Protein AF-A0A255SGV7-F1 (afdb_monomer_lite)

pLDDT: mean 89.51, std 13.85, range [39.66, 98.38]

Foldseek 3Di:
DDPPPPPDPALAPPVLDDDCVPPDDQDDDDDDDDDDDDDDDGPDDDDDQKDKDKAADDDPLAWDKAQEDWDADPVRHTQDQPFKDWSHWNFFDPPDDAYLCSHHPPDSVHIHTGDSPGDDGTITMMGSGHDDDPVVD

Sequence (137 aa):
MDDTLVKTNKHNNIGNRSDLNSVIPVTTGAMASGNGWQSVKFGKLATGRYIALQCFDTQDGTPLSVAEIYLRDVNGQRIARDQWQVKYANSENENGNHTGDKAFDLQESTYWQTEESAEMPHLLVISLMFSYSEEEL

Secondary structure (DSSP, 8-state):
-------------GGG----TTPPPS----PPSSSS------SS----SEEEEEE---SSSPPPEE-----B-TTSPBPP-TT-EEEEES---TTTT--GGGGSSS-TT--EE--TTPPSSEEEEEESS----GGG-

Structure (mmCIF, N/CA/C/O backbone):
data_AF-A0A255SGV7-F1
#
_entry.id   AF-A0A255SGV7-F1
#
loop_
_atom_site.group_PDB
_atom_site.id
_atom_site.type_symbol
_atom_site.label_atom_id
_atom_site.label_alt_id
_atom_site.label_comp_id
_atom_site.label_asym_id
_atom_site.label_entity_id
_atom_site.label_seq_id
_atom_site.pdbx_PDB_ins_code
_atom_site.Cartn_x
_atom_site.Cartn_y
_atom_site.Cartn_z
_atom_site.occupancy
_atom_site.B_iso_or_equiv
_atom_site.auth_seq_id
_atom_site.auth_comp_id
_atom_site.auth_asym_id
_atom_site.auth_atom_id
_atom_site.pdbx_PDB_model_num
ATOM 1 N N . MET A 1 1 ? 38.086 0.841 -6.494 1.00 41.06 1 MET A N 1
ATOM 2 C CA . MET A 1 1 ? 36.856 1.546 -6.892 1.00 41.06 1 MET A CA 1
ATOM 3 C C . MET A 1 1 ? 36.010 1.601 -5.645 1.00 41.06 1 MET A C 1
ATOM 5 O O . MET A 1 1 ? 35.923 0.596 -4.958 1.00 41.06 1 MET A O 1
ATOM 9 N N . ASP A 1 2 ? 35.610 2.809 -5.285 1.00 43.78 2 ASP A N 1
ATOM 10 C CA . ASP A 1 2 ? 34.968 3.168 -4.026 1.00 43.78 2 ASP A CA 1
ATOM 11 C C . ASP A 1 2 ? 33.533 2.627 -3.999 1.00 43.78 2 ASP A C 1
ATOM 13 O O . ASP A 1 2 ? 32.680 3.097 -4.750 1.00 43.78 2 ASP A O 1
ATOM 17 N N . ASP A 1 3 ? 33.311 1.589 -3.194 1.00 50.72 3 ASP A N 1
ATOM 18 C CA . ASP A 1 3 ? 32.017 0.938 -2.980 1.00 50.72 3 ASP A CA 1
ATOM 19 C C . ASP A 1 3 ? 31.258 1.747 -1.917 1.00 50.72 3 ASP A C 1
ATOM 21 O O . ASP A 1 3 ? 31.102 1.352 -0.759 1.00 50.72 3 ASP A O 1
ATOM 25 N N . THR A 1 4 ? 30.866 2.967 -2.284 1.00 49.19 4 THR A N 1
ATOM 26 C CA . THR A 1 4 ? 29.981 3.772 -1.446 1.00 49.19 4 THR A CA 1
ATOM 27 C C . THR A 1 4 ? 28.616 3.100 -1.449 1.00 49.19 4 THR A C 1
ATOM 29 O O . THR A 1 4 ? 27.892 3.129 -2.441 1.00 49.19 4 THR A O 1
ATOM 32 N N . LEU A 1 5 ? 28.270 2.470 -0.324 1.00 53.22 5 LEU A N 1
ATOM 33 C CA . LEU A 1 5 ? 26.920 2.017 -0.003 1.00 53.22 5 LEU A CA 1
ATOM 34 C C . LEU A 1 5 ? 25.960 3.204 -0.154 1.00 53.22 5 LEU A C 1
ATOM 36 O O . LEU A 1 5 ? 25.772 3.995 0.772 1.00 53.22 5 LEU A O 1
ATOM 40 N N . VAL A 1 6 ? 25.362 3.353 -1.334 1.00 53.28 6 VAL A N 1
ATOM 41 C CA . VAL A 1 6 ? 24.237 4.261 -1.528 1.00 53.28 6 VAL A CA 1
ATOM 42 C C . VAL A 1 6 ? 23.108 3.689 -0.684 1.00 53.28 6 VAL A C 1
ATOM 44 O O . VAL A 1 6 ? 22.538 2.649 -1.009 1.00 53.28 6 VAL A O 1
ATOM 47 N N . LYS A 1 7 ? 22.824 4.336 0.448 1.00 56.56 7 LYS A N 1
ATOM 48 C CA . LYS A 1 7 ? 21.664 4.011 1.274 1.00 56.56 7 LYS A CA 1
ATOM 49 C C . LYS A 1 7 ? 20.425 4.247 0.411 1.00 56.56 7 LYS A C 1
ATOM 51 O O . LYS A 1 7 ? 20.048 5.391 0.172 1.00 56.56 7 LYS A O 1
ATOM 56 N N . THR A 1 8 ? 19.854 3.172 -0.124 1.00 70.94 8 THR A N 1
ATOM 57 C CA . THR A 1 8 ? 18.597 3.242 -0.871 1.00 70.94 8 THR A CA 1
ATOM 58 C C . THR A 1 8 ? 17.482 3.692 0.074 1.00 70.94 8 THR A C 1
ATOM 60 O O . THR A 1 8 ? 17.460 3.317 1.248 1.00 70.94 8 THR A O 1
ATOM 63 N N . ASN A 1 9 ? 16.558 4.504 -0.440 1.00 82.00 9 ASN A N 1
ATOM 64 C CA . ASN A 1 9 ? 15.333 4.873 0.273 1.00 82.00 9 ASN A CA 1
ATOM 65 C C . ASN A 1 9 ? 14.277 3.755 0.218 1.00 82.00 9 ASN A C 1
ATOM 67 O O . ASN A 1 9 ? 13.173 3.937 0.727 1.00 82.00 9 ASN A O 1
ATOM 71 N N . LYS A 1 10 ? 14.597 2.619 -0.417 1.00 89.94 10 LYS A N 1
ATOM 72 C CA . LYS A 1 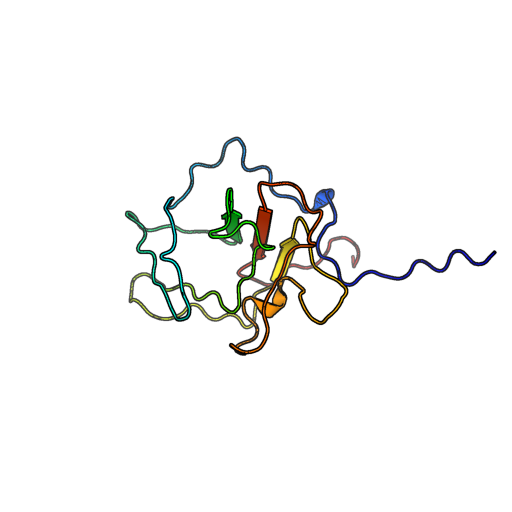10 ? 13.689 1.489 -0.565 1.00 89.94 10 LYS A CA 1
ATOM 73 C C . LYS A 1 10 ? 13.430 0.780 0.760 1.00 89.94 10 LYS A C 1
ATOM 75 O O . LYS A 1 10 ? 14.326 0.545 1.569 1.00 89.94 10 LYS A O 1
ATOM 80 N N . HIS A 1 11 ? 12.201 0.314 0.916 1.00 94.38 11 HIS A N 1
ATOM 81 C CA . HIS A 1 11 ? 11.718 -0.470 2.043 1.00 94.38 11 HIS A CA 1
ATOM 82 C C . HIS A 1 11 ? 11.724 -1.976 1.733 1.00 94.38 11 HIS A C 1
ATOM 84 O O . HIS A 1 11 ? 10.879 -2.720 2.222 1.00 94.38 11 HIS A O 1
ATOM 90 N N . ASN A 1 12 ? 12.669 -2.461 0.923 1.00 93.31 12 ASN A N 1
ATOM 91 C CA . ASN A 1 12 ? 12.662 -3.827 0.383 1.00 93.31 12 ASN A CA 1
ATOM 92 C C . ASN A 1 12 ? 13.567 -4.825 1.130 1.00 93.31 12 ASN A C 1
ATOM 94 O O . ASN A 1 12 ? 13.794 -5.933 0.639 1.00 93.31 12 ASN A O 1
ATOM 98 N N . ASN A 1 13 ? 14.063 -4.477 2.324 1.00 92.75 13 ASN A N 1
ATOM 99 C CA . ASN A 1 13 ? 14.846 -5.404 3.143 1.00 92.75 13 ASN A CA 1
ATOM 100 C C . ASN A 1 13 ? 14.024 -6.672 3.444 1.00 92.75 13 ASN A C 1
ATOM 102 O O . ASN A 1 13 ? 12.999 -6.618 4.127 1.00 92.75 13 ASN A O 1
ATOM 106 N N . ILE A 1 14 ? 14.496 -7.821 2.953 1.00 89.50 14 ILE A N 1
ATOM 107 C CA . ILE A 1 14 ? 13.813 -9.115 3.078 1.00 89.50 14 ILE A CA 1
ATOM 108 C C . ILE A 1 14 ? 13.591 -9.518 4.541 1.00 89.50 14 ILE A C 1
ATOM 110 O O . ILE A 1 14 ? 12.572 -10.136 4.837 1.00 89.50 14 ILE A O 1
ATOM 114 N N . GLY A 1 15 ? 14.459 -9.104 5.470 1.00 90.75 15 GLY A N 1
ATOM 115 C CA . GLY A 1 15 ? 14.266 -9.335 6.907 1.00 90.75 15 GLY A CA 1
ATOM 116 C C . GLY A 1 15 ? 13.027 -8.641 7.490 1.00 90.75 15 GLY A C 1
ATOM 117 O O . GLY A 1 15 ? 12.526 -9.054 8.532 1.00 90.75 15 GLY A O 1
ATOM 118 N N . ASN A 1 16 ? 12.491 -7.622 6.809 1.00 90.44 16 ASN A N 1
ATOM 119 C CA . ASN A 1 16 ? 11.257 -6.937 7.195 1.00 90.44 16 ASN A CA 1
ATOM 120 C C . ASN A 1 16 ? 10.001 -7.489 6.499 1.00 90.44 16 ASN A C 1
ATOM 122 O O . ASN A 1 16 ? 8.890 -7.075 6.845 1.00 90.44 16 ASN A O 1
ATOM 126 N N . ARG A 1 17 ? 10.143 -8.405 5.530 1.00 92.44 17 ARG A N 1
ATOM 127 C CA . ARG A 1 17 ? 9.004 -8.979 4.807 1.00 92.44 17 ARG A CA 1
ATOM 128 C C . ARG A 1 17 ? 8.176 -9.847 5.752 1.00 92.44 17 ARG A C 1
ATOM 130 O O . ARG A 1 17 ? 8.657 -10.846 6.275 1.00 92.44 17 ARG A O 1
ATOM 137 N N . SER A 1 18 ? 6.909 -9.489 5.943 1.00 87.50 18 SER A N 1
ATOM 138 C CA . SER A 1 18 ? 5.980 -10.309 6.728 1.00 87.50 18 SER A CA 1
ATOM 139 C C . SER A 1 18 ? 5.688 -11.635 6.020 1.00 87.50 18 SER A C 1
ATOM 141 O O . SER A 1 18 ? 5.355 -11.640 4.833 1.00 87.50 18 SER A O 1
ATOM 143 N N . ASP A 1 19 ? 5.771 -12.750 6.748 1.00 88.56 19 ASP A N 1
ATOM 144 C CA . ASP A 1 19 ? 5.272 -14.040 6.267 1.00 88.56 19 ASP A CA 1
ATOM 145 C C . ASP A 1 19 ? 3.742 -14.062 6.364 1.00 88.56 19 ASP A C 1
ATOM 147 O O . ASP A 1 19 ? 3.164 -14.031 7.452 1.00 88.56 19 ASP A O 1
ATOM 151 N N . LEU A 1 20 ? 3.085 -14.079 5.204 1.00 88.38 20 LEU A N 1
ATOM 152 C CA . LEU A 1 20 ? 1.629 -14.070 5.099 1.00 88.38 20 LEU A CA 1
ATOM 153 C C . LEU A 1 20 ? 1.035 -15.468 4.875 1.00 88.38 20 LEU A C 1
ATOM 155 O O . LEU A 1 20 ? -0.185 -15.591 4.842 1.00 88.38 20 LEU A O 1
ATOM 159 N N . ASN A 1 21 ? 1.847 -16.528 4.762 1.00 84.12 21 ASN A N 1
ATOM 160 C CA . ASN A 1 21 ? 1.367 -17.861 4.366 1.00 84.12 21 ASN A CA 1
ATOM 161 C C . ASN A 1 21 ? 0.339 -18.467 5.335 1.00 84.12 21 ASN A C 1
ATOM 163 O O . ASN A 1 21 ? -0.489 -19.278 4.933 1.00 84.12 21 ASN A O 1
ATOM 167 N N . SER A 1 22 ? 0.384 -18.074 6.611 1.00 86.06 22 SER A N 1
ATOM 168 C CA . SER A 1 22 ? -0.564 -18.526 7.644 1.00 86.06 22 SER A CA 1
ATOM 169 C C . SER A 1 22 ? -1.588 -17.457 8.042 1.00 86.06 22 SER A C 1
ATOM 171 O O . SER A 1 22 ? -2.381 -17.670 8.960 1.00 86.06 22 SER A O 1
ATOM 173 N N . VAL A 1 23 ? -1.571 -16.290 7.392 1.00 88.56 23 VAL A N 1
ATOM 174 C CA . VAL A 1 23 ? -2.448 -15.167 7.735 1.00 88.56 23 VAL A CA 1
ATOM 175 C C . VAL A 1 23 ? -3.746 -15.279 6.943 1.00 88.56 23 VAL A C 1
ATOM 177 O O . VAL A 1 23 ? -3.742 -15.355 5.720 1.00 88.56 23 VAL A O 1
ATOM 180 N N . ILE A 1 24 ? -4.880 -15.243 7.642 1.00 91.25 24 ILE A N 1
ATOM 181 C CA . ILE A 1 24 ? -6.197 -15.148 7.004 1.00 91.25 24 ILE A CA 1
ATOM 182 C C . ILE A 1 24 ? -6.446 -13.673 6.653 1.00 91.25 24 ILE A C 1
ATOM 184 O O . ILE A 1 24 ? -6.491 -12.851 7.576 1.00 91.25 24 ILE A O 1
ATOM 188 N N . PRO A 1 25 ? -6.644 -13.309 5.369 1.00 94.38 25 PRO A N 1
ATOM 189 C CA . PRO A 1 25 ? -6.926 -11.929 4.993 1.00 94.38 25 PRO A CA 1
ATOM 190 C C . PRO A 1 25 ? -8.172 -11.391 5.704 1.00 94.38 25 PRO A C 1
ATOM 192 O O . PRO A 1 25 ? -9.201 -12.065 5.786 1.00 94.38 25 PRO A O 1
ATOM 195 N N . VAL A 1 26 ? -8.101 -10.151 6.196 1.00 95.88 26 VAL A N 1
ATOM 196 C CA . VAL A 1 26 ? -9.263 -9.465 6.796 1.00 95.88 26 VAL A CA 1
ATOM 197 C C . VAL A 1 26 ? -10.365 -9.251 5.755 1.00 95.88 26 VAL A C 1
ATOM 199 O O . VAL A 1 26 ? -11.552 -9.335 6.070 1.00 95.88 26 VAL A O 1
ATOM 202 N N . THR A 1 27 ? -9.964 -8.986 4.514 1.00 96.31 27 THR A N 1
ATOM 203 C CA . THR A 1 27 ? -10.840 -8.858 3.355 1.00 96.31 27 THR A CA 1
ATOM 204 C C . THR A 1 27 ? -10.070 -9.225 2.087 1.00 96.31 27 THR A C 1
ATOM 206 O O . THR A 1 27 ? -8.843 -9.140 2.061 1.00 96.31 27 THR A O 1
ATOM 209 N N . THR A 1 28 ? -10.792 -9.620 1.042 1.00 95.88 28 THR A N 1
ATOM 210 C CA . THR A 1 28 ? -10.271 -9.823 -0.319 1.00 95.88 28 THR A CA 1
ATOM 211 C C . THR A 1 28 ? -11.269 -9.231 -1.309 1.00 95.88 28 THR A C 1
ATOM 213 O O . THR A 1 28 ? -12.454 -9.102 -0.992 1.00 95.88 28 THR A O 1
ATOM 216 N N . GLY A 1 29 ? -10.811 -8.835 -2.493 1.00 95.44 29 GLY A N 1
ATOM 217 C CA . GLY A 1 29 ? -11.687 -8.276 -3.514 1.00 95.44 29 GLY A CA 1
ATOM 218 C C . GLY A 1 29 ? -10.917 -7.671 -4.678 1.00 95.44 29 GLY A C 1
ATOM 219 O O . GLY A 1 29 ? -9.696 -7.778 -4.747 1.00 95.44 29 GLY A O 1
ATOM 220 N N . ALA A 1 30 ? -11.658 -7.019 -5.567 1.00 95.81 30 ALA A N 1
ATOM 221 C CA . ALA A 1 30 ? -11.125 -6.268 -6.692 1.00 95.81 30 ALA A CA 1
ATOM 222 C C . ALA A 1 30 ? -11.583 -4.809 -6.596 1.00 95.81 30 ALA A C 1
ATOM 224 O O . ALA A 1 30 ? -12.726 -4.531 -6.226 1.00 95.81 30 ALA A O 1
ATOM 225 N N . MET A 1 31 ? -10.685 -3.889 -6.936 1.00 95.12 31 MET A N 1
ATOM 226 C CA . MET A 1 31 ? -11.003 -2.470 -7.077 1.00 95.12 31 MET A CA 1
ATOM 227 C C . MET A 1 31 ? -11.624 -2.238 -8.456 1.00 95.12 31 MET A C 1
ATOM 229 O O . MET A 1 31 ? -11.227 -2.883 -9.425 1.00 95.12 31 MET A O 1
ATOM 233 N N . ALA A 1 32 ? -12.584 -1.323 -8.567 1.00 95.31 32 ALA A N 1
ATOM 234 C CA . ALA A 1 32 ? -13.117 -0.897 -9.856 1.00 95.31 32 ALA A CA 1
ATOM 235 C C . ALA A 1 32 ? -12.040 -0.163 -10.674 1.00 95.31 32 ALA A C 1
ATOM 237 O O . ALA A 1 32 ? -11.163 0.492 -10.109 1.00 95.31 32 ALA A O 1
ATOM 238 N N . SER A 1 33 ? -12.118 -0.251 -12.001 1.00 94.62 33 SER A N 1
ATOM 239 C CA . SER A 1 33 ? -11.258 0.515 -12.905 1.00 94.62 33 SER A CA 1
ATOM 240 C C . SER A 1 33 ? -11.554 2.016 -12.832 1.00 94.62 33 SER A C 1
ATOM 242 O O . SER A 1 33 ? -12.712 2.412 -12.682 1.00 94.62 33 SER A O 1
ATOM 244 N N . GLY A 1 34 ? -10.535 2.841 -13.069 1.00 93.44 34 GLY A N 1
ATOM 245 C CA . GLY A 1 34 ? -10.661 4.295 -13.164 1.00 93.44 34 GLY A CA 1
ATOM 246 C C . GLY A 1 34 ? -10.185 5.038 -11.917 1.00 93.44 34 GLY A C 1
ATOM 247 O O . GLY A 1 34 ? -9.751 4.445 -10.931 1.00 93.44 34 GLY A O 1
ATOM 248 N N . ASN A 1 35 ? -10.251 6.366 -11.993 1.00 94.19 35 ASN A N 1
ATOM 249 C CA . ASN A 1 35 ? -9.732 7.258 -10.960 1.00 94.19 35 ASN A CA 1
ATOM 250 C C . ASN A 1 35 ? -10.738 7.473 -9.824 1.00 94.19 35 ASN A C 1
ATOM 252 O O . ASN A 1 35 ? -11.953 7.429 -10.026 1.00 94.19 35 ASN A O 1
ATOM 256 N N . GLY A 1 36 ? -10.213 7.836 -8.656 1.00 96.62 36 GLY A N 1
ATOM 257 C CA . GLY A 1 36 ? -10.994 8.314 -7.521 1.00 96.62 36 GLY A CA 1
ATOM 258 C C . GLY A 1 36 ? -11.041 7.347 -6.343 1.00 96.62 36 GLY A C 1
ATOM 259 O O . GLY A 1 36 ? -10.638 6.186 -6.412 1.00 96.62 36 GLY A O 1
ATOM 260 N N . TRP A 1 37 ? -11.541 7.870 -5.228 1.00 97.56 37 TRP A N 1
ATOM 261 C CA . TRP A 1 37 ? -11.621 7.148 -3.967 1.00 97.56 37 TRP A CA 1
ATOM 262 C C . TRP A 1 37 ? -12.566 5.950 -4.042 1.00 97.56 37 TRP A C 1
ATOM 264 O O . TRP A 1 37 ? -13.734 6.073 -4.409 1.00 97.56 37 TRP A O 1
ATOM 274 N N . GLN A 1 38 ? -12.079 4.804 -3.576 1.00 97.69 38 GLN A N 1
ATOM 275 C CA . GLN A 1 38 ? -12.866 3.593 -3.372 1.00 97.69 38 GLN A CA 1
ATOM 276 C C . GLN A 1 38 ? -12.796 3.180 -1.900 1.00 97.69 38 GLN A C 1
ATOM 278 O O . GLN A 1 38 ? -11.834 3.480 -1.196 1.00 97.69 38 GLN A O 1
ATOM 283 N N . SER A 1 39 ? -13.845 2.529 -1.400 1.00 96.06 39 SER A N 1
ATOM 284 C CA . SER A 1 39 ? -13.939 2.112 0.003 1.00 96.06 39 SER A CA 1
ATOM 285 C C . SER A 1 39 ? -14.231 0.624 0.102 1.00 96.06 39 SER A C 1
ATOM 287 O O . SER A 1 39 ? -15.222 0.149 -0.447 1.00 96.06 39 SER A O 1
ATOM 289 N N . VAL A 1 40 ? -13.410 -0.091 0.869 1.00 95.56 40 VAL A N 1
ATOM 290 C CA . VAL A 1 40 ? -13.608 -1.509 1.185 1.00 95.56 40 VAL A CA 1
ATOM 291 C C . VAL A 1 40 ? -14.088 -1.621 2.628 1.00 95.56 40 VAL A C 1
ATOM 293 O O . VAL A 1 40 ? -13.414 -1.167 3.550 1.00 95.56 40 VAL A O 1
ATOM 296 N N . LYS A 1 41 ? -15.266 -2.215 2.838 1.00 92.75 41 LYS A N 1
ATOM 297 C CA . LYS A 1 41 ? -15.774 -2.521 4.183 1.00 92.75 41 LYS A CA 1
ATOM 298 C C . LYS A 1 41 ? -15.328 -3.918 4.589 1.00 92.75 41 LYS A C 1
ATOM 300 O O . LYS A 1 41 ? -15.531 -4.869 3.839 1.00 92.75 41 LYS A O 1
ATOM 305 N N . PHE A 1 42 ? -14.763 -4.052 5.783 1.00 93.38 42 PHE A N 1
ATOM 306 C CA . PHE A 1 42 ? -14.448 -5.364 6.339 1.00 93.38 42 PHE A CA 1
ATOM 307 C C . PHE A 1 42 ? -15.733 -6.053 6.807 1.00 93.38 42 PHE A C 1
ATOM 309 O O . PHE A 1 42 ? -16.590 -5.423 7.425 1.00 93.38 42 PHE A O 1
ATOM 316 N N . GLY A 1 43 ? -15.865 -7.353 6.530 1.00 89.25 43 GLY A N 1
ATOM 317 C CA . GLY A 1 43 ? -17.023 -8.145 6.971 1.00 89.25 43 GLY A CA 1
ATOM 318 C C . GLY A 1 43 ? -17.070 -8.379 8.486 1.00 89.25 43 GLY A C 1
ATOM 319 O O . GLY A 1 43 ? -18.090 -8.808 9.017 1.00 89.25 43 GLY A O 1
ATOM 320 N N . LYS A 1 44 ? -15.967 -8.095 9.186 1.00 90.38 44 LYS A N 1
ATOM 321 C CA . LYS A 1 44 ? -15.829 -8.165 10.641 1.00 90.38 44 LYS A CA 1
ATOM 322 C C . LYS A 1 44 ? -14.847 -7.102 11.126 1.00 90.38 44 LYS A C 1
ATOM 324 O O . LYS A 1 44 ? -13.996 -6.649 10.361 1.00 90.38 44 LYS A O 1
ATOM 329 N N . LEU A 1 45 ? -14.945 -6.746 12.404 1.00 92.38 45 LEU A N 1
ATOM 330 C CA . LEU A 1 45 ? -13.942 -5.905 13.051 1.00 92.38 45 LEU A CA 1
ATOM 331 C C . LEU A 1 45 ? -12.581 -6.612 13.053 1.00 92.38 45 LEU A C 1
ATOM 333 O O . LEU A 1 45 ? -12.506 -7.830 13.232 1.00 92.38 45 LEU A O 1
ATOM 337 N N . ALA A 1 46 ? -11.519 -5.837 12.859 1.00 93.62 46 ALA A N 1
ATOM 338 C CA . ALA A 1 46 ? -10.145 -6.308 12.894 1.00 93.62 46 ALA A CA 1
ATOM 339 C C . ALA A 1 46 ? -9.311 -5.398 13.796 1.00 93.62 46 ALA A C 1
ATOM 341 O O . ALA A 1 46 ? -9.499 -4.182 13.808 1.00 93.62 46 ALA A O 1
ATOM 342 N N . THR A 1 47 ? -8.374 -6.004 14.517 1.00 93.25 47 THR A N 1
ATOM 343 C CA . THR A 1 47 ? -7.402 -5.309 15.362 1.00 93.25 47 THR A CA 1
ATOM 344 C C . THR A 1 47 ? -6.012 -5.705 14.894 1.00 93.25 47 THR A C 1
ATOM 346 O O . THR A 1 47 ? -5.755 -6.885 14.661 1.00 93.25 47 THR A O 1
ATOM 349 N N . GLY A 1 48 ? -5.105 -4.740 14.770 1.00 91.62 48 GLY A N 1
ATOM 350 C CA . GLY A 1 48 ? -3.729 -5.004 14.369 1.00 91.62 48 GLY A CA 1
ATOM 351 C C . GLY A 1 48 ? -2.845 -3.771 14.502 1.00 91.62 48 GLY A C 1
ATOM 352 O O . GLY A 1 48 ? -3.338 -2.646 14.510 1.00 91.62 48 GLY A O 1
ATOM 353 N N . ARG A 1 49 ? -1.531 -3.998 14.609 1.00 93.38 49 ARG A N 1
ATOM 354 C CA . ARG A 1 49 ? -0.502 -2.945 14.547 1.00 93.38 49 ARG A CA 1
ATOM 355 C C . ARG A 1 49 ? -0.051 -2.660 13.115 1.00 93.38 49 ARG A C 1
ATOM 357 O O . ARG A 1 49 ? 0.548 -1.624 12.872 1.00 93.38 49 ARG A O 1
ATOM 364 N N . TYR A 1 50 ? -0.332 -3.563 12.183 1.00 95.19 50 TYR A N 1
ATOM 365 C CA . TYR A 1 50 ? 0.112 -3.466 10.799 1.00 95.19 50 TYR A CA 1
ATOM 366 C C . TYR A 1 50 ? -1.072 -3.592 9.851 1.00 95.19 50 TYR A C 1
ATOM 368 O O . TYR A 1 50 ? -2.033 -4.308 10.141 1.00 95.19 50 TYR A O 1
ATOM 376 N N . ILE A 1 51 ? -0.958 -2.952 8.694 1.00 95.50 51 ILE A N 1
ATOM 377 C CA . ILE A 1 51 ? -1.728 -3.286 7.500 1.00 95.50 51 ILE A CA 1
ATOM 378 C C . ILE A 1 51 ? -0.782 -3.875 6.459 1.00 95.50 51 ILE A C 1
ATOM 380 O O . ILE A 1 51 ? 0.275 -3.313 6.189 1.00 95.50 51 ILE A O 1
ATOM 384 N N . ALA A 1 52 ? -1.182 -5.002 5.876 1.00 97.06 52 ALA A N 1
ATOM 385 C CA . ALA A 1 52 ? -0.554 -5.577 4.697 1.00 97.06 52 ALA A CA 1
ATOM 386 C C . ALA A 1 52 ? -1.534 -5.464 3.523 1.00 97.06 52 ALA A C 1
ATOM 388 O O . ALA A 1 52 ? -2.608 -6.069 3.550 1.00 97.06 52 ALA A O 1
ATOM 389 N N . LEU A 1 53 ? -1.172 -4.675 2.514 1.00 97.50 53 LEU A N 1
ATOM 390 C CA . LEU A 1 53 ? -1.870 -4.605 1.236 1.00 97.50 53 LEU A CA 1
ATOM 391 C C . LEU A 1 53 ? -1.135 -5.515 0.251 1.00 97.50 53 LEU A C 1
ATOM 393 O O . LEU A 1 53 ? -0.031 -5.190 -0.181 1.00 97.50 53 LEU A O 1
ATOM 397 N N . GLN A 1 54 ? -1.748 -6.650 -0.083 1.00 97.12 54 GLN A N 1
ATOM 398 C CA . GLN A 1 54 ? -1.230 -7.575 -1.086 1.00 97.12 54 GLN A CA 1
ATOM 399 C C . GLN A 1 54 ? -2.077 -7.492 -2.355 1.00 97.12 54 GLN A C 1
ATOM 401 O O . GLN A 1 54 ? -3.297 -7.651 -2.308 1.00 97.12 54 GLN A O 1
ATOM 406 N N . CYS A 1 55 ? -1.421 -7.238 -3.479 1.00 97.12 55 CYS A N 1
ATOM 407 C CA . CYS A 1 55 ? -2.036 -7.136 -4.791 1.00 97.12 55 CYS A CA 1
ATOM 408 C C . CYS A 1 55 ? -1.545 -8.293 -5.660 1.00 97.12 55 CYS A C 1
ATOM 410 O O . CYS A 1 55 ? -0.348 -8.573 -5.709 1.00 97.12 55 CYS A O 1
ATOM 412 N N . PHE A 1 56 ? -2.483 -8.980 -6.307 1.00 96.00 56 PHE A N 1
ATOM 413 C CA . PHE A 1 56 ? -2.200 -10.146 -7.145 1.00 96.00 56 PHE A CA 1
ATOM 414 C C . PHE A 1 56 ? -2.300 -9.844 -8.641 1.00 96.00 56 PHE A C 1
ATOM 416 O O . PHE A 1 56 ? -1.841 -10.658 -9.434 1.00 96.00 56 PHE A O 1
ATOM 423 N N . ASP A 1 57 ? -2.918 -8.719 -9.012 1.00 95.06 57 ASP A N 1
ATOM 424 C CA . ASP A 1 57 ? -3.155 -8.340 -10.403 1.00 95.06 57 ASP A CA 1
ATOM 425 C C . ASP A 1 57 ? -3.465 -6.837 -10.531 1.00 95.06 57 ASP A C 1
ATOM 427 O O . ASP A 1 57 ? -3.993 -6.231 -9.590 1.00 95.06 57 ASP A O 1
ATOM 431 N N . THR A 1 58 ? -3.175 -6.244 -11.692 1.00 95.06 58 THR A N 1
ATOM 432 C CA . THR A 1 58 ? -3.513 -4.850 -12.039 1.00 95.06 58 THR A CA 1
ATOM 433 C C . THR A 1 58 ? -4.462 -4.797 -13.238 1.00 95.06 58 THR A C 1
ATOM 435 O O . THR A 1 58 ? -4.556 -5.728 -14.026 1.00 95.06 58 THR A O 1
ATOM 438 N N . GLN A 1 59 ? -5.223 -3.707 -13.370 1.00 91.00 59 GLN A N 1
ATOM 439 C CA . GLN A 1 59 ? -6.325 -3.618 -14.344 1.00 91.00 59 GLN A CA 1
ATOM 440 C C . GLN A 1 59 ? -5.872 -3.675 -15.813 1.00 91.00 59 GLN A C 1
ATOM 442 O O . GLN A 1 59 ? -6.596 -4.181 -16.665 1.00 91.00 59 GLN A O 1
ATOM 447 N N . ASP A 1 60 ? -4.702 -3.124 -16.119 1.00 87.88 60 ASP A N 1
ATOM 448 C CA . ASP A 1 60 ? -4.186 -2.931 -17.478 1.00 87.88 60 ASP A CA 1
ATOM 449 C C . ASP A 1 60 ? -2.729 -3.400 -17.627 1.00 87.88 60 ASP A C 1
ATOM 451 O O . ASP A 1 60 ? -2.046 -3.025 -18.580 1.00 87.88 60 ASP A O 1
ATOM 455 N N . GLY A 1 61 ? -2.245 -4.219 -16.686 1.00 84.38 61 GLY A N 1
ATOM 456 C CA . GLY A 1 61 ? -0.865 -4.703 -16.668 1.00 84.38 61 GLY A CA 1
ATOM 457 C C . GLY A 1 61 ? 0.174 -3.613 -16.386 1.00 84.38 61 GLY A C 1
ATOM 458 O O . GLY A 1 61 ? 1.367 -3.870 -16.529 1.00 84.38 61 GLY A O 1
ATOM 459 N N . THR A 1 62 ? -0.248 -2.404 -15.998 1.00 91.25 62 THR A N 1
ATOM 460 C CA . THR A 1 62 ? 0.668 -1.349 -15.550 1.00 91.25 62 THR A CA 1
ATOM 461 C C . THR A 1 62 ? 1.182 -1.631 -14.135 1.00 91.25 62 THR A C 1
ATOM 463 O O . THR A 1 62 ? 0.570 -2.424 -13.402 1.00 91.25 62 THR A O 1
ATOM 466 N N . PRO A 1 63 ? 2.296 -0.994 -13.720 1.00 96.19 63 PRO A N 1
ATOM 467 C CA . PRO A 1 63 ? 2.783 -1.110 -12.353 1.00 96.19 63 PRO A CA 1
ATOM 468 C C . PRO A 1 63 ? 1.711 -0.706 -11.342 1.00 96.19 63 PRO A C 1
ATOM 470 O O . PRO A 1 63 ? 1.027 0.311 -11.505 1.00 96.19 63 PRO A O 1
ATOM 473 N N . LEU A 1 64 ? 1.590 -1.472 -10.257 1.00 97.38 64 LEU A N 1
ATOM 474 C CA . LEU A 1 64 ? 0.660 -1.130 -9.188 1.00 97.38 64 LEU A CA 1
ATOM 475 C C . LEU A 1 64 ? 1.007 0.248 -8.641 1.00 97.38 64 LEU A C 1
ATOM 477 O O . LEU A 1 64 ? 2.160 0.502 -8.305 1.00 97.38 64 LEU A O 1
ATOM 481 N N . SER A 1 65 ? -0.007 1.101 -8.508 1.00 97.19 65 SER A N 1
ATOM 482 C CA . SER A 1 65 ? 0.139 2.420 -7.906 1.00 97.19 65 SER A CA 1
ATOM 483 C C . SER A 1 65 ? -0.955 2.680 -6.874 1.00 97.19 65 SER A C 1
ATOM 485 O O . SER A 1 65 ? -2.126 2.373 -7.105 1.00 97.19 65 SER A O 1
ATOM 487 N N . VAL A 1 66 ? -0.580 3.255 -5.732 1.00 98.06 66 VAL A N 1
ATOM 488 C CA . VAL A 1 66 ? -1.501 3.614 -4.646 1.00 98.06 66 VAL A CA 1
ATOM 489 C C . VAL A 1 66 ? -1.202 5.035 -4.198 1.00 98.06 66 VAL A C 1
ATOM 491 O O . VAL A 1 66 ? -0.156 5.288 -3.603 1.00 98.06 66 VAL A O 1
ATOM 494 N N . ALA A 1 67 ? -2.131 5.949 -4.483 1.00 97.69 67 ALA A N 1
ATOM 495 C CA . ALA A 1 67 ? -2.013 7.347 -4.080 1.00 97.69 67 ALA A CA 1
ATOM 496 C C . ALA A 1 67 ? -2.231 7.519 -2.577 1.00 97.69 67 ALA A C 1
ATOM 498 O O . ALA A 1 67 ? -1.388 8.065 -1.896 1.00 97.69 67 ALA A O 1
ATOM 499 N N . GLU A 1 68 ? -3.333 7.009 -2.024 1.00 97.81 68 GLU A N 1
ATOM 500 C CA . GLU A 1 68 ? -3.621 7.206 -0.605 1.00 97.81 68 GLU A CA 1
ATOM 501 C C . GLU A 1 68 ? -4.390 6.035 0.025 1.00 97.81 68 GLU A C 1
ATOM 503 O O . GLU A 1 68 ? -5.326 5.478 -0.554 1.00 97.81 68 GLU A O 1
ATOM 508 N N . ILE A 1 69 ? -4.048 5.724 1.276 1.00 97.81 69 ILE A N 1
ATOM 509 C CA . ILE A 1 69 ? -4.703 4.734 2.128 1.00 97.81 69 ILE A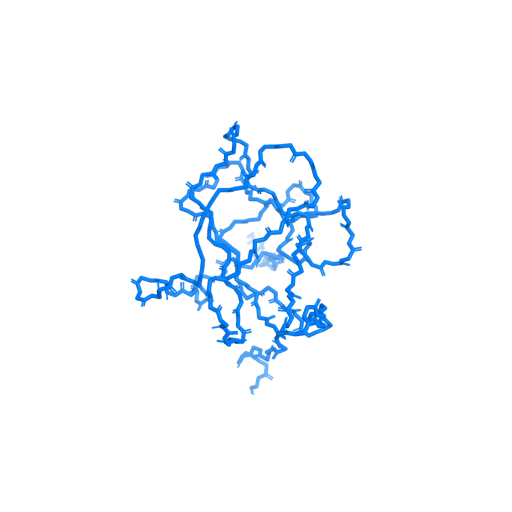 CA 1
ATOM 510 C C . ILE A 1 69 ? -5.216 5.422 3.392 1.00 97.81 69 ILE A C 1
ATOM 512 O O . ILE A 1 69 ? -4.452 5.936 4.212 1.00 97.81 69 ILE A O 1
ATOM 516 N N . TYR A 1 70 ? -6.528 5.343 3.610 1.00 97.00 70 TYR A N 1
ATOM 517 C CA . TYR A 1 70 ? -7.143 5.646 4.900 1.00 97.00 70 TYR A CA 1
ATOM 518 C C . TYR A 1 70 ? -7.682 4.378 5.549 1.00 97.00 70 TYR A C 1
ATOM 520 O O . TYR A 1 70 ? -8.367 3.581 4.909 1.00 97.00 70 TYR A O 1
ATOM 528 N N . LEU A 1 71 ? -7.461 4.257 6.856 1.00 96.38 71 LEU A N 1
ATOM 529 C CA . LEU A 1 71 ? -8.161 3.296 7.699 1.00 96.38 71 LEU A CA 1
ATOM 530 C C . LEU A 1 71 ? -9.174 4.020 8.570 1.00 96.38 71 LEU A C 1
ATOM 532 O O . LEU A 1 71 ? -8.948 5.159 8.979 1.00 96.38 71 LEU A O 1
ATOM 536 N N . ARG A 1 72 ? -10.302 3.361 8.830 1.00 95.38 72 ARG A N 1
ATOM 537 C CA . ARG A 1 72 ? -11.360 3.877 9.695 1.00 95.38 72 ARG A CA 1
ATOM 538 C C . ARG A 1 72 ? -11.561 2.952 10.885 1.00 95.38 72 ARG A C 1
ATOM 540 O O . ARG A 1 72 ? -11.475 1.736 10.733 1.00 95.38 72 ARG A O 1
ATOM 547 N N . ASP A 1 73 ? -11.824 3.538 12.043 1.00 94.44 73 ASP A N 1
ATOM 548 C CA . ASP A 1 73 ? -12.167 2.811 13.258 1.00 94.44 73 ASP A CA 1
ATOM 549 C C . ASP A 1 73 ? -13.630 2.323 13.239 1.00 94.44 73 ASP A C 1
ATOM 551 O O . ASP A 1 73 ? -14.373 2.504 12.268 1.00 94.44 73 ASP A O 1
ATOM 555 N N . VAL A 1 74 ? -14.059 1.712 14.345 1.00 92.75 74 VAL A N 1
ATOM 556 C CA . VAL A 1 74 ? -15.428 1.200 14.525 1.00 92.75 74 VAL A CA 1
ATOM 557 C C . VAL A 1 74 ? -16.506 2.291 14.479 1.00 92.75 74 VAL A C 1
ATOM 559 O O . VAL A 1 74 ? -17.666 1.985 14.216 1.00 92.75 74 VAL A O 1
ATOM 562 N N . ASN A 1 75 ? -16.129 3.553 14.697 1.00 94.25 75 ASN A N 1
ATOM 563 C CA . ASN A 1 75 ? -17.009 4.717 14.631 1.00 94.25 75 ASN A CA 1
ATOM 564 C C . ASN A 1 75 ? -16.993 5.373 13.238 1.00 94.25 75 ASN A C 1
ATOM 566 O O . ASN A 1 75 ? -17.681 6.367 13.006 1.00 94.25 75 ASN A O 1
ATOM 570 N N . GLY A 1 76 ? -16.208 4.837 12.297 1.00 93.19 76 GLY A N 1
ATOM 571 C CA . GLY A 1 76 ? -16.029 5.390 10.959 1.00 93.19 76 GLY A CA 1
ATOM 572 C C . GLY A 1 76 ? -15.068 6.581 10.894 1.00 93.19 76 GLY A C 1
ATOM 573 O O . GLY A 1 76 ? -14.956 7.197 9.826 1.00 93.19 76 GLY A O 1
ATOM 574 N N . GLN A 1 77 ? -14.371 6.899 11.989 1.00 96.44 77 GLN A N 1
ATOM 575 C CA . GLN A 1 77 ? -13.379 7.966 12.059 1.00 96.44 77 GLN A CA 1
ATOM 576 C C . GLN A 1 77 ? -12.047 7.496 11.477 1.00 96.44 77 GLN A C 1
ATOM 578 O O . GLN A 1 77 ? -11.656 6.346 11.652 1.00 96.44 77 GLN A O 1
ATOM 583 N N . ARG A 1 78 ? -11.334 8.382 10.770 1.00 95.56 78 ARG A N 1
ATOM 584 C CA . ARG A 1 78 ? -10.002 8.065 10.238 1.00 95.56 78 ARG A CA 1
ATOM 585 C C . ARG A 1 78 ? -9.024 7.804 11.384 1.00 95.56 78 ARG A C 1
ATOM 587 O O . ARG A 1 78 ? -8.935 8.609 12.307 1.00 95.56 78 ARG A O 1
ATOM 594 N N . ILE A 1 79 ? -8.273 6.714 11.283 1.00 95.19 79 ILE A N 1
ATOM 595 C CA . ILE A 1 79 ? -7.144 6.434 12.169 1.00 95.19 79 ILE A CA 1
ATOM 596 C C . ILE A 1 79 ? -6.031 7.441 11.851 1.00 95.19 79 ILE A C 1
ATOM 598 O O . I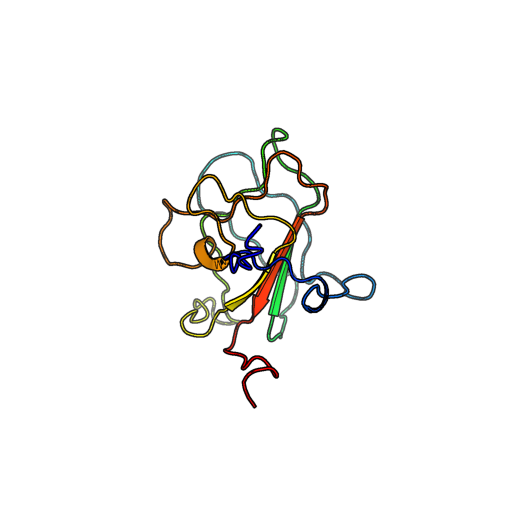LE A 1 79 ? -5.716 7.667 10.680 1.00 95.19 79 ILE A O 1
ATOM 602 N N . ALA A 1 80 ? -5.467 8.059 12.891 1.00 94.88 80 ALA A N 1
ATOM 603 C CA . ALA A 1 80 ? -4.354 8.993 12.755 1.00 94.88 80 ALA A CA 1
ATOM 604 C C . ALA A 1 80 ? -3.118 8.288 12.172 1.00 94.88 80 ALA A C 1
ATOM 606 O O . ALA A 1 80 ? -2.869 7.115 12.459 1.00 94.88 80 ALA A O 1
ATOM 607 N N . ARG A 1 81 ? -2.375 9.007 11.325 1.00 94.75 81 ARG A N 1
ATOM 608 C CA . ARG A 1 81 ? -1.257 8.458 10.537 1.00 94.75 81 ARG A CA 1
ATOM 609 C C . ARG A 1 81 ? 0.098 9.068 10.878 1.00 94.75 81 ARG A C 1
ATOM 611 O O . ARG A 1 81 ? 1.093 8.718 10.263 1.00 94.75 81 ARG A O 1
ATOM 618 N N . ASP A 1 82 ? 0.146 9.954 11.866 1.00 93.75 82 ASP A N 1
ATOM 619 C CA . ASP A 1 82 ? 1.364 10.624 12.332 1.00 93.75 82 ASP A CA 1
ATOM 620 C C . ASP A 1 82 ? 2.429 9.640 12.844 1.00 93.75 82 ASP A C 1
ATOM 622 O O . ASP A 1 82 ? 3.615 9.949 12.828 1.00 93.75 82 ASP A O 1
ATOM 626 N N . GLN A 1 83 ? 2.004 8.443 13.254 1.00 94.62 83 GLN A N 1
ATOM 627 C CA . GLN A 1 83 ? 2.878 7.356 13.695 1.00 94.62 83 GLN A CA 1
ATOM 628 C C . GLN A 1 83 ? 3.058 6.250 12.644 1.00 94.62 83 GLN A C 1
ATOM 630 O O . GLN A 1 83 ? 3.636 5.208 12.959 1.00 94.62 83 GLN A O 1
ATOM 635 N N . TRP A 1 84 ? 2.524 6.410 11.430 1.00 97.00 84 TRP A N 1
ATOM 636 C CA . TRP A 1 84 ? 2.617 5.362 10.417 1.00 97.00 84 TRP A CA 1
ATOM 637 C C . TRP A 1 84 ? 4.007 5.312 9.791 1.00 97.00 84 TRP A C 1
ATOM 639 O O . TRP A 1 84 ? 4.643 6.338 9.564 1.00 97.00 84 TRP A O 1
ATOM 649 N N . GLN A 1 85 ? 4.472 4.101 9.493 1.00 96.44 85 GLN A N 1
ATOM 650 C CA . GLN A 1 85 ? 5.766 3.863 8.856 1.00 96.44 85 GLN A CA 1
ATOM 651 C C . GLN A 1 85 ? 5.661 2.720 7.858 1.00 96.44 85 GLN A C 1
ATOM 653 O O . GLN A 1 85 ? 5.024 1.703 8.145 1.00 96.44 85 GLN A O 1
ATOM 658 N N . VAL A 1 86 ? 6.335 2.838 6.715 1.00 96.44 86 VAL A N 1
ATOM 659 C CA . VAL A 1 86 ? 6.508 1.693 5.820 1.00 96.44 86 VAL A CA 1
ATOM 660 C C . VAL A 1 86 ? 7.438 0.700 6.503 1.00 96.44 86 VAL A C 1
ATOM 662 O O . VAL A 1 86 ? 8.597 0.993 6.781 1.00 96.44 86 VAL A O 1
ATOM 665 N N . LYS A 1 87 ? 6.920 -0.493 6.788 1.00 95.44 87 LYS A N 1
ATOM 666 C CA . LYS A 1 87 ? 7.724 -1.602 7.300 1.00 95.44 87 LYS A CA 1
ATOM 667 C C . LYS A 1 87 ? 8.395 -2.351 6.156 1.00 95.44 87 LYS A C 1
ATOM 669 O O . LYS A 1 87 ? 9.543 -2.763 6.297 1.00 95.44 87 LYS A O 1
ATOM 674 N N . TYR A 1 88 ? 7.671 -2.547 5.055 1.00 97.06 88 TYR A N 1
ATOM 675 C CA . TYR A 1 88 ? 8.170 -3.260 3.888 1.00 97.06 88 TYR A CA 1
ATOM 676 C C . TYR A 1 88 ? 7.413 -2.867 2.616 1.00 97.06 88 TYR A C 1
ATOM 678 O O . TYR A 1 88 ? 6.193 -2.728 2.654 1.00 97.06 88 TYR A O 1
ATOM 686 N N . ALA A 1 89 ? 8.116 -2.773 1.493 1.00 97.75 89 ALA A N 1
ATOM 687 C CA . ALA A 1 89 ? 7.553 -2.739 0.149 1.00 97.75 89 ALA A CA 1
ATOM 688 C C . ALA A 1 89 ? 8.353 -3.707 -0.733 1.00 97.75 89 ALA A C 1
ATOM 690 O O . ALA A 1 89 ? 9.582 -3.657 -0.743 1.00 97.75 89 ALA A O 1
ATOM 691 N N . ASN A 1 90 ? 7.690 -4.616 -1.458 1.00 97.00 90 ASN A N 1
ATOM 692 C CA . ASN A 1 90 ? 8.416 -5.596 -2.280 1.00 97.00 90 ASN A CA 1
ATOM 693 C C . ASN A 1 90 ? 9.166 -4.939 -3.451 1.00 97.00 90 ASN A C 1
ATOM 695 O O . ASN A 1 90 ? 10.201 -5.446 -3.873 1.00 97.00 90 ASN A O 1
ATOM 699 N N . SER A 1 91 ? 8.626 -3.840 -3.977 1.00 96.81 91 SER A N 1
ATOM 700 C CA . SER A 1 91 ? 9.210 -3.051 -5.055 1.00 96.81 91 SER A CA 1
ATOM 701 C C . SER A 1 91 ? 8.727 -1.604 -4.960 1.00 96.81 91 SER A C 1
ATOM 703 O O . SER A 1 91 ? 7.583 -1.339 -4.579 1.00 96.81 91 SER A O 1
ATOM 705 N N . GLU A 1 92 ? 9.614 -0.681 -5.312 1.00 97.00 92 GLU A N 1
ATOM 706 C CA . GLU A 1 92 ? 9.375 0.759 -5.371 1.00 97.00 92 GLU A CA 1
ATOM 707 C C . GLU A 1 92 ? 10.131 1.319 -6.576 1.00 97.00 92 GLU A C 1
ATOM 709 O O . GLU A 1 92 ? 11.325 1.052 -6.736 1.00 97.00 92 GLU A O 1
ATOM 714 N N . ASN A 1 93 ? 9.444 2.091 -7.412 1.00 94.25 93 ASN A N 1
ATOM 715 C CA . ASN A 1 93 ? 10.038 2.734 -8.574 1.00 94.25 93 ASN A CA 1
ATOM 716 C C . ASN A 1 93 ? 10.914 3.927 -8.145 1.00 94.25 93 ASN A C 1
ATOM 718 O O . ASN A 1 93 ? 10.410 4.952 -7.687 1.00 94.25 93 ASN A O 1
ATOM 722 N N . GLU A 1 94 ? 12.231 3.806 -8.317 1.00 80.75 94 GLU A N 1
ATOM 723 C CA . GLU A 1 94 ? 13.202 4.872 -8.008 1.00 80.75 94 GLU A CA 1
ATOM 724 C C . GLU A 1 94 ? 13.261 5.975 -9.078 1.00 80.75 94 GLU A C 1
ATOM 726 O O . GLU A 1 94 ? 13.827 7.042 -8.831 1.00 80.75 94 GLU A O 1
ATOM 731 N N . ASN A 1 95 ? 12.647 5.770 -10.250 1.00 84.88 95 ASN A N 1
ATOM 732 C CA . ASN A 1 95 ? 12.483 6.816 -11.259 1.00 84.88 95 ASN A CA 1
ATOM 733 C C . ASN A 1 95 ? 11.311 7.726 -10.876 1.00 84.88 95 ASN A C 1
ATOM 735 O O . ASN A 1 95 ? 10.244 7.691 -11.484 1.00 84.88 95 ASN A O 1
ATOM 739 N N . GLY A 1 96 ? 11.523 8.537 -9.843 1.00 81.12 96 GLY A N 1
ATOM 740 C CA . GLY A 1 96 ? 10.523 9.432 -9.277 1.00 81.12 96 GLY A CA 1
ATOM 741 C C . GLY A 1 96 ? 10.457 9.316 -7.758 1.00 81.12 96 GLY A C 1
ATOM 742 O O . GLY A 1 96 ? 11.304 8.703 -7.116 1.00 81.12 96 GLY A O 1
ATOM 743 N N . ASN A 1 97 ? 9.448 9.945 -7.168 1.00 87.81 97 ASN A N 1
ATOM 744 C CA . ASN A 1 97 ? 9.220 9.932 -5.727 1.00 87.81 97 ASN A CA 1
ATOM 745 C C . ASN A 1 97 ? 8.066 8.968 -5.422 1.00 87.81 97 ASN A C 1
ATOM 747 O O . ASN A 1 97 ? 6.961 9.426 -5.135 1.00 87.81 97 ASN A O 1
ATOM 751 N N . HIS A 1 98 ? 8.311 7.660 -5.584 1.00 95.88 98 HIS A N 1
ATOM 752 C CA . HIS A 1 98 ? 7.277 6.610 -5.558 1.00 95.88 98 HIS A CA 1
ATOM 753 C C . HIS A 1 98 ? 7.456 5.561 -4.456 1.00 95.88 98 HIS A C 1
ATOM 755 O O . HIS A 1 98 ? 7.087 4.394 -4.612 1.00 95.88 98 HIS A O 1
ATOM 761 N N . THR A 1 99 ? 8.026 5.975 -3.330 1.00 96.50 99 THR A N 1
ATOM 762 C CA . THR A 1 99 ? 8.205 5.136 -2.144 1.00 96.50 99 THR A CA 1
ATOM 763 C C . THR A 1 99 ? 6.880 4.871 -1.418 1.00 96.50 99 THR A C 1
ATOM 765 O O . THR A 1 99 ? 5.893 5.586 -1.586 1.00 96.50 99 THR A O 1
ATOM 768 N N . GLY A 1 100 ? 6.833 3.821 -0.597 1.00 96.75 100 GLY A N 1
ATOM 769 C CA . GLY A 1 100 ? 5.633 3.348 0.094 1.00 96.75 100 GLY A CA 1
ATOM 770 C C . GLY A 1 100 ? 4.976 4.385 1.010 1.00 96.75 100 GLY A C 1
ATOM 771 O O . GLY A 1 100 ? 3.768 4.326 1.230 1.00 96.75 100 GLY A O 1
ATOM 772 N N . ASP A 1 101 ? 5.742 5.353 1.527 1.00 95.81 101 ASP A N 1
ATOM 773 C CA . ASP A 1 101 ? 5.233 6.425 2.390 1.00 95.81 101 ASP A CA 1
ATOM 774 C C . ASP A 1 101 ? 4.304 7.377 1.634 1.00 95.81 101 ASP A C 1
ATOM 776 O O . ASP A 1 101 ? 3.409 7.976 2.230 1.00 95.81 101 ASP A O 1
ATOM 780 N N . LYS A 1 102 ? 4.433 7.429 0.304 1.00 97.31 102 LYS A N 1
ATOM 781 C CA . LYS A 1 102 ? 3.536 8.182 -0.572 1.00 97.31 102 LYS A CA 1
ATOM 782 C C . LYS A 1 102 ? 2.130 7.627 -0.626 1.00 97.31 102 LYS A C 1
ATOM 784 O O . LYS A 1 102 ? 1.253 8.338 -1.068 1.00 97.31 102 LYS A O 1
ATOM 789 N N . ALA A 1 103 ? 1.891 6.406 -0.147 1.00 98.00 103 ALA A N 1
ATOM 790 C CA . ALA A 1 103 ? 0.539 5.880 -0.008 1.00 98.00 103 ALA A CA 1
ATOM 791 C C . ALA A 1 103 ? -0.217 6.473 1.200 1.00 98.00 103 ALA A C 1
ATOM 793 O O . ALA A 1 103 ? -1.355 6.073 1.452 1.00 98.00 103 ALA A O 1
ATOM 794 N N . PHE A 1 104 ? 0.390 7.341 2.017 1.00 97.50 104 PHE A N 1
ATOM 795 C CA . PHE A 1 104 ? -0.268 7.922 3.192 1.00 97.50 104 PHE A CA 1
ATOM 796 C C . PHE A 1 104 ? 0.273 9.303 3.608 1.00 97.50 104 PHE A C 1
ATOM 798 O O . PHE A 1 104 ? 0.119 9.697 4.771 1.00 97.50 104 PHE A O 1
ATOM 805 N N . ASP A 1 105 ? 0.849 10.064 2.678 1.00 95.94 105 ASP A N 1
ATOM 806 C CA . ASP A 1 105 ? 1.485 11.363 2.941 1.00 95.94 105 ASP A CA 1
ATOM 807 C C . ASP A 1 105 ? 0.511 12.562 2.936 1.00 95.94 105 ASP A C 1
ATOM 809 O O . ASP A 1 105 ? 0.929 13.685 3.212 1.00 95.94 105 ASP A O 1
ATOM 813 N N . LEU A 1 106 ? -0.792 12.315 2.727 1.00 95.56 106 LEU A N 1
ATOM 814 C CA . LEU A 1 106 ? -1.869 13.312 2.584 1.00 95.56 106 LEU A CA 1
ATOM 815 C C . LEU A 1 106 ? -1.831 14.081 1.254 1.00 95.56 106 LEU A C 1
ATOM 817 O O . LEU A 1 106 ? -2.419 15.1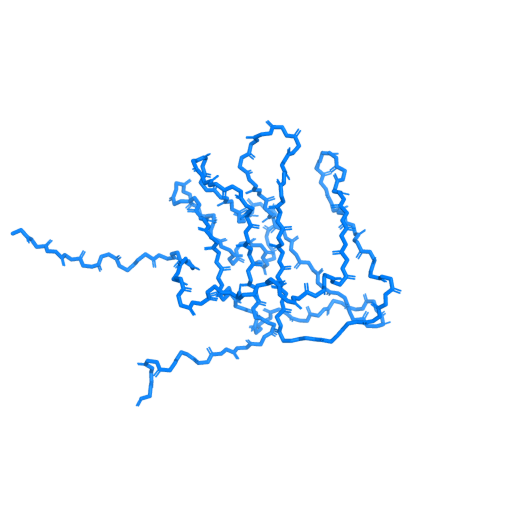63 1.167 1.00 95.56 106 LEU A O 1
ATOM 821 N N . GLN A 1 107 ? -1.205 13.536 0.213 1.00 95.94 107 GLN A N 1
ATOM 822 C CA . GLN A 1 107 ? -1.086 14.203 -1.075 1.00 95.94 107 GLN A CA 1
ATOM 823 C C . GLN A 1 107 ? -1.531 13.292 -2.231 1.00 95.94 107 GLN A C 1
ATOM 825 O O . GLN A 1 107 ? -0.784 12.493 -2.767 1.00 95.94 107 GLN A O 1
ATOM 830 N N . GLU A 1 108 ? -2.756 13.496 -2.730 1.00 95.06 108 GLU A N 1
ATOM 831 C CA . GLU A 1 108 ? -3.333 12.667 -3.812 1.00 95.06 108 GLU A CA 1
ATOM 832 C C . GLU A 1 108 ? -2.568 12.735 -5.156 1.00 95.06 108 GLU A C 1
ATOM 834 O O . GLU A 1 108 ? -2.853 11.963 -6.069 1.00 95.06 108 GLU A O 1
ATOM 839 N N . SER A 1 109 ? -1.620 13.669 -5.307 1.00 95.12 109 SER A N 1
ATOM 840 C CA . SER A 1 109 ? -0.762 13.785 -6.495 1.00 95.12 109 SER A CA 1
ATOM 841 C C . SER A 1 109 ? 0.522 12.950 -6.414 1.00 95.12 109 SER A C 1
ATOM 843 O O . SER A 1 109 ? 1.248 12.869 -7.404 1.00 95.12 109 SER A O 1
ATOM 845 N N . THR A 1 110 ? 0.856 12.415 -5.241 1.00 96.31 110 THR A N 1
ATOM 846 C CA . THR A 1 110 ? 1.961 11.477 -5.018 1.00 96.31 110 THR A CA 1
ATOM 847 C C . THR A 1 110 ? 1.388 10.074 -4.828 1.00 96.31 110 THR A C 1
ATOM 849 O O . THR A 1 110 ? 0.192 9.897 -4.611 1.00 96.31 110 THR A O 1
ATOM 852 N N . TYR A 1 111 ? 2.214 9.054 -5.053 1.00 97.69 111 TYR A N 1
ATOM 853 C CA . TYR A 1 111 ? 1.767 7.666 -4.994 1.00 97.69 111 TYR A CA 1
ATOM 854 C C . TYR A 1 111 ? 2.945 6.719 -4.806 1.00 97.69 111 TYR A C 1
ATOM 856 O O . TYR A 1 111 ? 4.015 6.939 -5.377 1.00 97.69 111 TYR A O 1
ATOM 864 N N . TRP A 1 112 ? 2.730 5.644 -4.046 1.00 98.25 112 TRP A N 1
ATOM 865 C CA . TRP A 1 112 ? 3.593 4.466 -4.105 1.00 98.25 112 TRP A CA 1
ATOM 866 C C . TRP A 1 112 ? 3.406 3.802 -5.468 1.00 98.25 112 TRP A C 1
ATOM 868 O O . TRP A 1 112 ? 2.264 3.674 -5.911 1.00 98.25 112 TRP A O 1
ATOM 878 N N . GLN A 1 113 ? 4.490 3.375 -6.116 1.00 98.00 113 GLN A N 1
ATOM 879 C CA . GLN A 1 113 ? 4.444 2.602 -7.358 1.00 98.00 113 GLN A CA 1
ATOM 880 C C . GLN A 1 113 ? 5.517 1.515 -7.364 1.00 98.00 113 GLN A C 1
ATOM 882 O O . GLN A 1 113 ? 6.648 1.769 -6.956 1.00 98.00 113 GLN A O 1
ATOM 887 N N . THR A 1 114 ? 5.190 0.325 -7.865 1.00 97.69 114 THR A N 1
ATOM 888 C CA . THR A 1 114 ? 6.176 -0.745 -8.091 1.00 97.69 114 THR A CA 1
ATOM 889 C C . THR A 1 114 ? 7.015 -0.497 -9.347 1.00 97.69 114 THR A C 1
ATOM 891 O O . THR A 1 114 ? 6.611 0.222 -10.253 1.00 97.69 114 THR A O 1
ATOM 894 N N . GLU A 1 115 ? 8.194 -1.103 -9.452 1.00 96.19 115 GLU A N 1
ATOM 895 C CA . GLU A 1 115 ? 8.943 -1.104 -10.716 1.00 96.19 115 GLU A CA 1
ATOM 896 C C . GLU A 1 115 ? 8.185 -1.886 -11.800 1.00 96.19 115 GLU A C 1
ATOM 898 O O . GLU A 1 115 ? 7.453 -2.830 -11.502 1.00 96.19 115 GLU A O 1
ATOM 903 N N . GLU A 1 116 ? 8.397 -1.532 -13.070 1.00 94.25 116 GLU A N 1
ATOM 904 C CA . GLU A 1 116 ? 7.762 -2.199 -14.218 1.00 94.25 116 GLU A CA 1
ATOM 905 C C . GLU A 1 116 ? 8.114 -3.688 -14.314 1.00 94.25 116 GLU A C 1
ATOM 907 O O . GLU A 1 116 ? 7.281 -4.509 -14.682 1.00 94.25 116 GLU A O 1
ATOM 912 N N . SER A 1 117 ? 9.336 -4.051 -13.925 1.00 93.69 117 SER A N 1
ATOM 913 C CA . SER A 1 117 ? 9.816 -5.433 -13.926 1.00 93.69 117 SER A CA 1
ATOM 914 C C . SER A 1 117 ? 9.483 -6.212 -12.651 1.00 93.69 117 SER A C 1
ATOM 916 O O . SER A 1 117 ? 9.941 -7.344 -12.505 1.00 93.69 117 SER A O 1
ATOM 918 N N . ALA A 1 118 ? 8.780 -5.612 -11.685 1.00 94.94 118 ALA A N 1
ATOM 919 C CA . ALA A 1 118 ? 8.511 -6.266 -10.413 1.00 94.94 118 ALA A CA 1
ATOM 920 C C . ALA A 1 118 ? 7.569 -7.462 -10.599 1.00 94.94 118 ALA A C 1
ATOM 922 O O . ALA A 1 118 ? 6.522 -7.357 -11.231 1.00 94.94 118 ALA A O 1
ATOM 923 N N . GLU A 1 119 ? 7.906 -8.595 -9.988 1.00 93.38 119 GLU A N 1
ATOM 924 C CA . GLU A 1 119 ? 7.046 -9.774 -10.029 1.00 93.38 119 GLU A CA 1
ATOM 925 C C . GLU A 1 119 ? 5.913 -9.680 -8.993 1.00 93.38 119 GLU A C 1
ATOM 927 O O . GLU A 1 119 ? 6.076 -9.164 -7.878 1.00 93.38 119 GLU A O 1
ATOM 932 N N . MET A 1 120 ? 4.743 -10.193 -9.373 1.00 93.62 120 MET A N 1
ATOM 933 C CA . MET A 1 120 ? 3.592 -10.368 -8.488 1.00 93.62 120 MET A CA 1
ATOM 934 C C . MET A 1 120 ? 3.800 -11.560 -7.528 1.00 93.62 120 MET A C 1
ATOM 936 O O . MET A 1 120 ? 4.507 -12.509 -7.868 1.00 93.62 120 MET A O 1
ATOM 940 N N . PRO A 1 121 ? 3.141 -11.582 -6.352 1.00 95.44 121 PRO A N 1
ATOM 941 C CA . PRO A 1 121 ? 2.257 -10.544 -5.826 1.00 95.44 121 PRO A CA 1
ATOM 942 C C . PRO A 1 121 ? 3.031 -9.359 -5.243 1.00 95.44 121 PRO A C 1
ATOM 944 O O . PRO A 1 121 ? 4.048 -9.530 -4.566 1.00 95.44 121 PRO A O 1
ATOM 947 N N . HIS A 1 122 ? 2.500 -8.155 -5.437 1.00 97.38 122 HI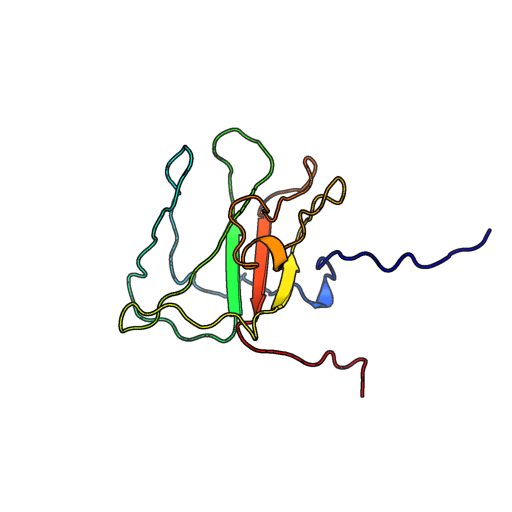S A N 1
ATOM 948 C CA . HIS A 1 122 ? 3.034 -6.951 -4.812 1.00 97.38 122 HIS A CA 1
ATOM 949 C C . HIS A 1 122 ? 2.548 -6.816 -3.371 1.00 97.38 122 HIS A C 1
ATOM 951 O O . HIS A 1 122 ? 1.427 -7.205 -3.037 1.00 97.38 122 HIS A O 1
ATOM 957 N N . LEU A 1 123 ? 3.399 -6.271 -2.506 1.00 97.88 123 LEU A N 1
ATOM 958 C CA . LEU A 1 123 ? 3.150 -6.176 -1.075 1.00 97.88 123 LEU A CA 1
ATOM 959 C C . LEU A 1 123 ? 3.665 -4.849 -0.525 1.00 97.88 123 LEU A C 1
ATOM 961 O O . LEU A 1 123 ? 4.863 -4.580 -0.597 1.00 97.88 123 LEU A O 1
ATOM 965 N N . LEU A 1 124 ? 2.766 -4.102 0.113 1.00 98.38 124 LEU A N 1
ATOM 966 C CA . LEU A 1 124 ? 3.085 -2.981 0.993 1.00 98.38 124 LEU A CA 1
ATOM 967 C C . LEU A 1 124 ? 2.646 -3.322 2.420 1.00 98.38 124 LEU A C 1
ATOM 969 O O . LEU A 1 124 ? 1.492 -3.682 2.657 1.00 98.38 124 LEU A O 1
ATOM 973 N N . VAL A 1 125 ? 3.563 -3.195 3.376 1.00 97.81 125 VAL A N 1
ATOM 974 C CA . VAL A 1 125 ? 3.312 -3.369 4.808 1.00 97.81 125 VAL A CA 1
ATOM 975 C C . VAL A 1 125 ? 3.563 -2.047 5.514 1.00 97.81 125 VAL A C 1
ATOM 977 O O . VAL A 1 125 ? 4.674 -1.519 5.479 1.00 97.81 125 VAL A O 1
ATOM 980 N N . ILE A 1 126 ? 2.544 -1.537 6.199 1.00 97.62 126 ILE A N 1
ATOM 981 C CA . ILE A 1 126 ? 2.607 -0.297 6.973 1.00 97.62 126 ILE A CA 1
ATOM 982 C C . ILE A 1 126 ? 2.404 -0.643 8.445 1.00 97.62 126 ILE A C 1
ATOM 984 O O . ILE A 1 126 ? 1.440 -1.317 8.809 1.00 97.62 126 ILE A O 1
ATOM 988 N N . SER A 1 127 ? 3.309 -0.174 9.296 1.00 96.50 127 SER A N 1
ATOM 989 C CA . SER A 1 127 ? 3.101 -0.114 10.739 1.00 96.50 127 SER A CA 1
ATOM 990 C C . SER A 1 127 ? 2.210 1.078 11.061 1.00 96.50 127 SER A C 1
ATOM 992 O O . SER A 1 127 ? 2.483 2.180 10.606 1.00 96.50 127 SER A O 1
ATOM 994 N N . LEU A 1 128 ? 1.173 0.875 11.870 1.00 95.50 128 LEU A N 1
ATOM 995 C CA . LEU A 1 128 ? 0.251 1.918 12.335 1.00 95.50 128 LEU A CA 1
ATOM 996 C C . LEU A 1 128 ? 0.777 2.672 13.567 1.00 95.50 128 LEU A C 1
ATOM 998 O O . LEU A 1 128 ? 0.090 3.521 14.130 1.00 95.50 128 LEU A O 1
ATOM 1002 N N . MET A 1 129 ? 1.970 2.307 14.029 1.00 90.50 129 MET A N 1
ATOM 1003 C CA . MET A 1 129 ? 2.645 2.870 15.191 1.00 90.50 129 MET A CA 1
ATOM 1004 C C . MET A 1 129 ? 4.140 2.958 14.905 1.00 90.50 129 MET A C 1
ATOM 1006 O O . MET A 1 129 ? 4.685 2.082 14.228 1.00 90.50 129 MET A O 1
ATOM 1010 N N . PHE A 1 130 ? 4.817 3.933 15.505 1.00 81.00 130 PHE A N 1
ATOM 1011 C CA . PHE A 1 130 ? 6.266 4.056 15.407 1.00 81.00 130 PHE A CA 1
ATOM 1012 C C . PHE A 1 130 ? 6.955 2.766 15.886 1.00 81.00 130 PHE A C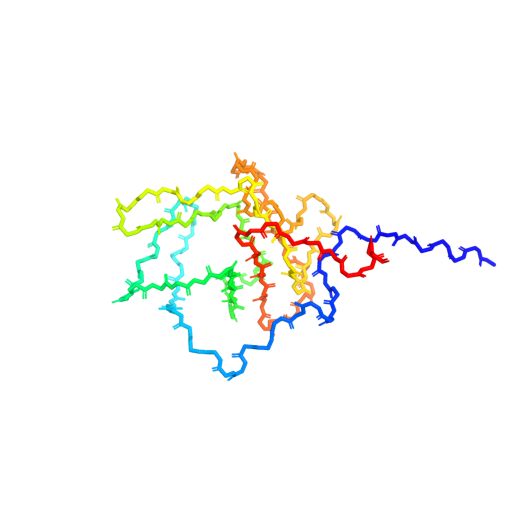 1
ATOM 1014 O O . PHE A 1 130 ? 6.502 2.107 16.833 1.00 81.00 130 PHE A O 1
ATOM 1021 N N . SER A 1 131 ? 8.042 2.377 15.225 1.00 68.31 131 SER A N 1
ATOM 1022 C CA . SER A 1 131 ? 8.943 1.322 15.694 1.00 68.31 131 SER A CA 1
ATOM 1023 C C . SER A 1 131 ? 10.381 1.817 15.663 1.00 68.31 131 SER A C 1
ATOM 1025 O O . SER A 1 131 ? 10.798 2.401 14.670 1.00 68.31 131 SER A O 1
ATOM 1027 N N . TYR A 1 132 ? 11.133 1.556 16.731 1.00 60.97 132 TYR A N 1
ATOM 1028 C CA . TYR A 1 132 ? 12.588 1.681 16.708 1.00 60.97 132 TYR A CA 1
ATOM 1029 C C . TYR A 1 132 ? 13.168 0.496 15.929 1.00 60.97 132 TYR A C 1
ATOM 1031 O O . TYR A 1 132 ? 12.710 -0.638 16.102 1.00 60.97 132 TYR A O 1
ATOM 1039 N N . SER A 1 133 ? 14.148 0.742 15.065 1.00 55.97 133 SER A N 1
ATOM 1040 C CA . SER A 1 133 ? 14.998 -0.325 14.539 1.00 55.97 133 SER A CA 1
ATOM 1041 C C . SER A 1 133 ? 15.951 -0.790 15.640 1.00 55.97 133 SER A C 1
ATOM 1043 O O . SER A 1 133 ? 16.561 0.041 16.304 1.00 55.97 133 SER A O 1
ATOM 1045 N N . GLU A 1 134 ? 16.112 -2.105 15.817 1.00 50.00 134 GLU A N 1
ATOM 1046 C CA . GLU A 1 134 ? 17.045 -2.678 16.808 1.00 50.00 134 GLU A CA 1
ATOM 1047 C C . GLU A 1 134 ? 18.526 -2.338 16.540 1.00 50.00 134 GLU A C 1
ATOM 1049 O O . GLU A 1 134 ? 19.371 -2.630 17.372 1.00 50.00 134 GLU A O 1
ATOM 1054 N N . GLU A 1 135 ? 18.852 -1.685 15.419 1.00 47.19 135 GLU A N 1
ATOM 1055 C CA . GLU A 1 135 ? 20.211 -1.228 15.088 1.00 47.19 135 GLU A CA 1
ATOM 1056 C C . GLU A 1 135 ? 20.598 0.121 15.736 1.00 47.19 135 GLU A C 1
ATOM 1058 O O . GLU A 1 135 ? 21.727 0.574 15.563 1.00 47.19 135 GLU A O 1
ATOM 1063 N N . GLU A 1 136 ? 19.692 0.770 16.479 1.00 44.66 136 GLU A N 1
ATOM 1064 C CA . GLU A 1 136 ? 19.958 2.039 17.188 1.00 44.66 136 GLU A CA 1
ATOM 1065 C C . GLU A 1 136 ? 20.084 1.886 18.724 1.00 44.66 136 GLU A C 1
ATOM 1067 O O . GLU A 1 136 ? 20.032 2.884 19.448 1.00 44.66 136 GLU A O 1
ATOM 1072 N N . LEU A 1 137 ? 20.272 0.657 19.231 1.00 39.66 137 LEU A N 1
ATOM 1073 C CA . LEU A 1 137 ? 20.586 0.340 20.639 1.00 39.66 137 LEU A CA 1
ATOM 1074 C C . LEU A 1 137 ? 21.889 -0.460 20.751 1.00 39.66 137 LEU A C 1
ATOM 1076 O O . LEU A 1 137 ? 22.604 -0.245 21.756 1.00 39.66 137 LEU A O 1
#

Radius of gyration: 15.78 Å; chains: 1; bounding box: 54×33×38 Å